Protein AF-A0A2V5PIY4-F1 (afdb_monomer_lite)

Secondary structure (DSSP, 8-state):
---HHHHHHHHHHHHHHHHHHT---TTHHHHHHHHHHHHHHHH--HHHHHHHHHHHHHHHHHS-TT-SS--EESBTTBPPPHHHHHTT--EEEE-SSEEEEEEE-SSS-EEEEEEE-TTS-EEEEEE-SSS-EEEEES--

Sequence (140 aa):
MLPRTALVILGLLAATLLAMAGSEDPFQLWRAQMAAGKACMESLTGEDILEWIERTKTLLLEYEPGARGIGVYGTDKKPVPPELAELKIIRIDVFEDHVNYVWMGGMDHTYLEVKRLSNGTFRFTARYDEAESKVIWPRE

Radius of gyration: 22.55 Å; chains: 1; bounding box: 72×30×61 Å

Structure (mmCIF, N/CA/C/O backbone):
data_AF-A0A2V5PIY4-F1
#
_entry.id   AF-A0A2V5PIY4-F1
#
loop_
_atom_site.group_PDB
_atom_site.id
_atom_site.type_symbol
_atom_site.label_atom_id
_atom_site.label_alt_id
_atom_site.label_comp_id
_atom_site.label_asym_id
_atom_site.label_entity_id
_atom_site.label_seq_id
_atom_site.pdbx_PDB_ins_code
_atom_site.Cartn_x
_atom_site.Cartn_y
_atom_site.Cartn_z
_atom_site.occupancy
_atom_site.B_iso_or_equiv
_atom_site.auth_seq_id
_atom_site.auth_comp_id
_atom_site.auth_asym_id
_atom_site.auth_atom_id
_atom_site.pdbx_PDB_model_num
ATOM 1 N N . MET A 1 1 ? 49.888 -18.114 -39.117 1.00 60.44 1 MET A N 1
ATOM 2 C CA . MET A 1 1 ? 49.121 -16.925 -39.552 1.00 60.44 1 MET A CA 1
ATOM 3 C C . MET A 1 1 ? 47.653 -17.315 -39.569 1.00 60.44 1 MET A C 1
ATOM 5 O O . MET A 1 1 ? 47.310 -18.232 -40.302 1.00 60.44 1 MET A O 1
ATOM 9 N N . LEU A 1 2 ? 46.813 -16.718 -38.718 1.00 52.53 2 LEU A N 1
ATOM 10 C CA . LEU A 1 2 ? 45.369 -16.984 -38.744 1.00 52.53 2 LEU A CA 1
ATOM 11 C C . LEU A 1 2 ? 44.770 -16.381 -40.026 1.00 52.53 2 LEU A C 1
ATOM 13 O O . LEU A 1 2 ? 45.105 -15.241 -40.361 1.00 52.53 2 LEU A O 1
ATOM 17 N N . PRO A 1 3 ? 43.920 -17.115 -40.765 1.00 72.56 3 PRO A N 1
ATOM 18 C CA . PRO A 1 3 ? 43.272 -16.575 -41.949 1.00 72.56 3 PRO A CA 1
ATOM 19 C C . PRO A 1 3 ? 42.374 -15.401 -41.543 1.00 72.56 3 PRO A C 1
ATOM 21 O O . PRO A 1 3 ? 41.715 -15.439 -40.504 1.00 72.56 3 PRO A O 1
ATOM 24 N N . ARG A 1 4 ? 42.344 -14.346 -42.365 1.00 68.94 4 ARG A N 1
ATOM 25 C CA . ARG A 1 4 ? 41.586 -13.107 -42.096 1.00 68.94 4 ARG A CA 1
ATOM 26 C C . ARG A 1 4 ? 40.114 -13.367 -41.753 1.00 68.94 4 ARG A C 1
ATOM 28 O O . ARG A 1 4 ? 39.540 -12.650 -40.945 1.00 68.94 4 ARG A O 1
ATOM 35 N N . THR A 1 5 ? 39.535 -14.428 -42.303 1.00 67.69 5 THR A N 1
ATOM 36 C CA . THR A 1 5 ? 38.173 -14.894 -42.015 1.00 67.69 5 THR A CA 1
ATOM 37 C C . THR A 1 5 ? 37.983 -15.363 -40.570 1.00 67.69 5 THR A C 1
ATOM 39 O O . THR A 1 5 ? 36.969 -15.037 -39.964 1.00 67.69 5 THR A O 1
ATOM 42 N N . ALA A 1 6 ? 38.963 -16.049 -39.973 1.00 68.38 6 ALA A N 1
ATOM 43 C CA . ALA A 1 6 ? 38.897 -16.479 -38.573 1.00 68.38 6 ALA A CA 1
ATOM 44 C C . ALA A 1 6 ? 38.957 -15.288 -37.600 1.00 68.38 6 ALA A C 1
ATOM 46 O O . ALA A 1 6 ? 38.282 -15.292 -36.575 1.00 68.38 6 ALA A O 1
ATOM 47 N N . LEU A 1 7 ? 39.712 -14.243 -37.954 1.00 71.38 7 LEU A N 1
ATOM 48 C CA . LEU A 1 7 ? 39.789 -12.988 -37.197 1.00 71.38 7 LEU A CA 1
ATOM 49 C C . LEU A 1 7 ? 38.466 -12.210 -37.227 1.00 71.38 7 LEU A C 1
ATOM 51 O O . LEU A 1 7 ? 38.051 -11.674 -36.204 1.00 71.38 7 LEU A O 1
ATOM 55 N N . VAL A 1 8 ? 37.779 -12.196 -38.373 1.00 71.81 8 VAL A N 1
ATOM 56 C CA . VAL A 1 8 ? 36.456 -11.566 -38.513 1.00 71.81 8 VAL A CA 1
ATOM 57 C C . VAL A 1 8 ? 35.398 -12.318 -37.704 1.00 71.81 8 VAL A C 1
ATOM 59 O O . VAL A 1 8 ? 34.616 -11.687 -36.998 1.00 71.81 8 VAL A O 1
ATOM 62 N N . ILE A 1 9 ? 35.403 -13.654 -37.745 1.00 74.69 9 ILE A N 1
ATOM 63 C CA . ILE A 1 9 ? 34.456 -14.482 -36.980 1.00 74.69 9 ILE A CA 1
ATOM 64 C C . ILE A 1 9 ? 34.673 -14.310 -35.473 1.00 74.69 9 ILE A C 1
ATOM 66 O O . ILE A 1 9 ? 33.709 -14.094 -34.745 1.00 74.69 9 ILE A O 1
ATOM 70 N N . LEU A 1 10 ? 35.926 -14.344 -35.004 1.00 75.88 10 LEU A N 1
ATOM 71 C CA . LEU A 1 10 ? 36.255 -14.117 -33.593 1.00 75.88 10 LEU A CA 1
ATOM 72 C C . LEU A 1 10 ? 35.885 -12.702 -33.132 1.00 75.88 10 LEU A C 1
ATOM 74 O O . LEU A 1 10 ? 35.371 -12.542 -32.029 1.00 75.88 10 LEU A O 1
ATOM 78 N N . GLY A 1 11 ? 36.097 -11.690 -33.979 1.00 72.62 11 GLY A N 1
ATOM 79 C CA . GLY A 1 11 ? 35.690 -10.314 -33.692 1.00 72.62 11 GLY A CA 1
ATOM 80 C C . GLY A 1 11 ? 34.173 -10.159 -33.568 1.00 72.62 11 GLY A C 1
ATOM 81 O O . GLY A 1 11 ? 33.698 -9.520 -32.633 1.00 72.62 11 GLY A O 1
ATOM 82 N N . LEU A 1 12 ? 33.408 -10.798 -34.459 1.00 74.06 12 LEU A N 1
ATOM 83 C CA . LEU A 1 12 ? 31.944 -10.818 -34.400 1.00 74.06 12 LEU A CA 1
ATOM 84 C C . LEU A 1 12 ? 31.431 -11.521 -33.142 1.00 74.06 12 LEU A C 1
ATOM 86 O O . LEU A 1 12 ? 30.568 -10.968 -32.466 1.00 74.06 12 LEU A O 1
ATOM 90 N N . LEU A 1 13 ? 31.998 -12.681 -32.796 1.00 76.12 13 LEU A N 1
ATOM 91 C CA . LEU A 1 13 ? 31.657 -13.439 -31.585 1.00 76.12 13 LEU A CA 1
ATOM 92 C C . LEU A 1 13 ? 31.963 -12.654 -30.305 1.00 76.12 13 LEU A C 1
ATOM 94 O O . LEU A 1 13 ? 31.134 -12.599 -29.400 1.00 76.12 13 LEU A O 1
ATOM 98 N N . ALA A 1 14 ? 33.125 -12.001 -30.238 1.00 75.31 14 ALA A N 1
ATOM 99 C CA . ALA A 1 14 ? 33.489 -11.157 -29.104 1.00 75.31 14 ALA A CA 1
ATOM 100 C C . ALA A 1 14 ? 32.552 -9.944 -28.974 1.00 75.31 14 ALA A C 1
ATOM 102 O O . ALA A 1 14 ? 32.116 -9.625 -27.871 1.00 75.31 14 ALA A O 1
ATOM 103 N N . ALA A 1 15 ? 32.183 -9.307 -30.091 1.00 71.88 15 ALA A N 1
ATOM 104 C CA . ALA A 1 15 ? 31.235 -8.195 -30.098 1.00 71.88 15 ALA A CA 1
ATOM 105 C C . ALA A 1 15 ? 29.818 -8.623 -29.674 1.00 71.88 15 ALA A C 1
ATOM 107 O O . ALA A 1 15 ? 29.149 -7.878 -28.961 1.00 71.88 15 ALA A O 1
ATOM 10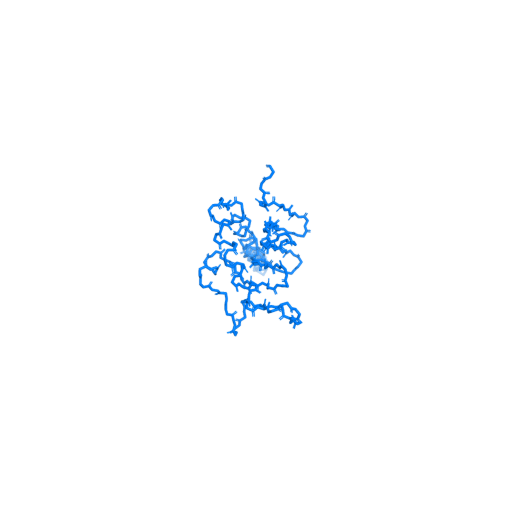8 N N . THR A 1 16 ? 29.371 -9.831 -30.046 1.00 67.25 16 THR A N 1
ATOM 109 C CA . THR A 1 16 ? 28.069 -10.359 -29.594 1.00 67.25 16 THR A CA 1
ATOM 110 C C . THR A 1 16 ? 28.083 -10.679 -28.104 1.00 67.25 16 THR A C 1
ATOM 112 O O . THR A 1 16 ? 27.149 -10.317 -27.397 1.00 67.25 16 THR A O 1
ATOM 115 N N . LEU A 1 17 ? 29.151 -11.303 -27.602 1.00 66.12 17 LEU A N 1
ATOM 116 C CA . LEU A 1 17 ? 29.298 -11.600 -26.174 1.00 66.12 17 LEU A CA 1
ATOM 117 C C . LEU A 1 17 ? 29.376 -10.322 -25.323 1.00 66.12 17 LEU A C 1
ATOM 119 O O . LEU A 1 17 ? 28.779 -10.273 -24.253 1.00 66.12 17 LEU A O 1
ATOM 123 N N . LEU A 1 18 ? 30.040 -9.270 -25.814 1.00 64.62 18 LEU A N 1
ATOM 124 C CA . LEU A 1 18 ? 30.085 -7.960 -25.153 1.00 64.62 18 LEU A CA 1
ATOM 125 C C . LEU A 1 18 ? 28.724 -7.249 -25.159 1.00 64.62 18 LEU A C 1
ATOM 127 O O . LEU A 1 18 ? 28.353 -6.653 -24.153 1.00 64.62 18 LEU A O 1
ATOM 131 N N . ALA A 1 19 ? 27.956 -7.346 -26.248 1.00 60.97 19 ALA A N 1
ATOM 132 C CA . ALA A 1 19 ? 26.599 -6.798 -26.309 1.00 60.97 19 ALA A CA 1
ATOM 133 C C . ALA A 1 19 ? 25.633 -7.526 -25.355 1.00 60.97 19 ALA A C 1
ATOM 135 O O . ALA A 1 19 ? 24.795 -6.888 -24.728 1.00 60.97 19 ALA A O 1
ATOM 136 N N . MET A 1 20 ? 25.791 -8.844 -25.195 1.00 58.12 20 MET A N 1
ATOM 137 C CA . MET A 1 20 ? 25.016 -9.655 -24.246 1.00 58.12 20 MET A CA 1
ATOM 138 C C . MET A 1 20 ? 25.445 -9.426 -22.788 1.00 58.12 20 MET A C 1
ATOM 140 O O . MET A 1 20 ? 24.627 -9.540 -21.886 1.00 58.12 20 MET A O 1
ATOM 144 N N . ALA A 1 21 ? 26.711 -9.080 -22.539 1.00 60.06 21 ALA A N 1
ATOM 145 C CA . ALA A 1 21 ? 27.195 -8.702 -21.208 1.00 60.06 21 ALA A CA 1
ATOM 146 C C . ALA A 1 21 ? 26.771 -7.279 -20.793 1.00 60.06 21 ALA A C 1
ATOM 148 O O . ALA A 1 21 ? 26.800 -6.953 -19.610 1.00 60.06 21 ALA A O 1
ATOM 149 N N . GLY A 1 22 ? 26.396 -6.438 -21.763 1.00 56.69 22 GLY A N 1
ATOM 150 C CA . GLY A 1 22 ? 25.903 -5.077 -21.552 1.00 56.69 22 GLY A CA 1
ATOM 151 C C . GLY A 1 22 ? 24.379 -4.948 -21.530 1.00 56.69 22 GLY A C 1
ATOM 152 O O . GLY A 1 22 ? 23.890 -3.824 -21.445 1.00 56.69 22 GLY A O 1
ATOM 153 N N . SER A 1 23 ? 23.621 -6.048 -21.632 1.00 58.53 23 SER A N 1
ATOM 154 C CA . SER A 1 23 ? 22.169 -5.975 -21.476 1.00 58.53 23 SER A CA 1
ATOM 155 C C . SER A 1 23 ? 21.857 -5.615 -20.028 1.00 58.53 23 SER A C 1
ATOM 157 O O . SER A 1 23 ? 22.118 -6.416 -19.126 1.00 58.53 23 SER A O 1
ATOM 159 N N . GLU A 1 24 ? 21.327 -4.410 -19.815 1.00 65.50 24 GLU A N 1
ATOM 160 C CA . GLU A 1 24 ? 20.704 -4.023 -18.551 1.00 65.50 24 GLU A CA 1
ATOM 161 C C . GLU A 1 24 ? 19.782 -5.156 -18.105 1.00 65.50 24 GLU A C 1
ATOM 163 O O . GLU A 1 24 ? 19.054 -5.732 -18.920 1.00 65.50 24 GLU A O 1
ATOM 168 N N . ASP A 1 25 ? 19.883 -5.535 -16.833 1.00 75.06 25 ASP A N 1
ATOM 169 C CA . ASP A 1 25 ? 19.091 -6.633 -16.302 1.00 75.06 25 ASP A CA 1
ATOM 170 C C . ASP A 1 25 ? 17.611 -6.373 -16.635 1.00 75.06 25 ASP A C 1
ATOM 172 O O . ASP A 1 25 ? 17.081 -5.332 -16.232 1.00 75.06 25 ASP A O 1
ATOM 176 N N . PRO A 1 26 ? 16.930 -7.276 -17.364 1.00 73.62 26 PRO A N 1
ATOM 177 C CA . PRO A 1 26 ? 15.561 -7.041 -17.817 1.00 73.62 26 PRO A CA 1
ATOM 178 C C . PRO A 1 26 ? 14.577 -6.852 -16.651 1.00 73.62 26 PRO A C 1
ATOM 180 O O . PRO A 1 26 ? 13.476 -6.340 -16.844 1.00 73.62 26 PRO A O 1
ATOM 183 N N . PHE A 1 27 ? 14.984 -7.205 -15.428 1.00 82.25 27 PHE A N 1
ATOM 184 C CA . PHE A 1 27 ? 14.236 -7.017 -14.192 1.00 82.25 27 PHE A CA 1
ATOM 185 C C . PHE A 1 27 ? 14.721 -5.819 -13.360 1.00 82.25 27 PHE A C 1
ATOM 187 O O . PHE A 1 27 ? 14.279 -5.641 -12.227 1.00 82.25 27 PHE A O 1
ATOM 194 N N . GLN A 1 28 ? 15.609 -4.963 -13.872 1.00 85.62 28 GLN A N 1
ATOM 195 C CA . GLN A 1 28 ? 16.099 -3.795 -13.134 1.00 85.62 28 GLN A CA 1
ATOM 196 C C . GLN A 1 28 ? 14.969 -2.820 -12.794 1.00 85.62 28 GLN A C 1
ATOM 198 O O . GLN A 1 28 ? 14.847 -2.418 -11.637 1.00 85.62 28 GLN A O 1
ATOM 203 N N . LEU A 1 29 ? 14.120 -2.476 -13.770 1.00 85.31 29 LEU A N 1
ATOM 204 C CA . LEU A 1 29 ? 12.954 -1.620 -13.532 1.00 85.31 29 LEU A CA 1
ATOM 205 C C . LEU A 1 29 ? 11.992 -2.277 -12.535 1.00 85.31 29 LEU A C 1
ATOM 207 O O . LEU A 1 29 ? 11.503 -1.614 -11.625 1.00 85.31 29 LEU A O 1
ATOM 211 N N . TRP A 1 30 ? 11.793 -3.592 -12.667 1.00 87.06 30 TRP A N 1
ATOM 212 C CA . TRP A 1 30 ? 10.963 -4.386 -11.763 1.00 87.06 30 TRP A CA 1
ATOM 213 C C . TRP A 1 30 ? 11.451 -4.286 -10.313 1.00 87.06 30 TRP A C 1
ATOM 215 O O . TRP A 1 30 ? 10.696 -3.918 -9.416 1.00 87.06 30 TRP A O 1
ATOM 225 N N . ARG A 1 31 ? 12.742 -4.530 -10.077 1.00 89.56 31 ARG A N 1
ATOM 226 C CA . ARG A 1 31 ? 13.339 -4.446 -8.738 1.00 89.56 31 ARG A CA 1
ATOM 227 C C . ARG A 1 31 ? 13.367 -3.025 -8.192 1.00 89.56 31 ARG A C 1
ATOM 229 O O . ARG A 1 31 ? 13.137 -2.845 -7.003 1.00 89.56 31 ARG A O 1
ATOM 236 N N . ALA A 1 32 ? 13.621 -2.021 -9.033 1.00 90.88 32 ALA A N 1
ATOM 237 C CA . ALA A 1 32 ? 13.575 -0.619 -8.619 1.00 90.88 32 ALA A CA 1
ATOM 238 C C . ALA A 1 32 ? 12.173 -0.230 -8.125 1.00 90.88 32 ALA A C 1
ATOM 240 O O . ALA A 1 32 ? 12.030 0.447 -7.109 1.00 90.88 32 ALA A O 1
ATOM 241 N N . GLN A 1 33 ? 11.146 -0.721 -8.814 1.00 92.25 33 GLN A N 1
ATOM 242 C CA . GLN A 1 33 ? 9.750 -0.498 -8.478 1.00 92.25 33 GLN A CA 1
ATOM 243 C C . GLN A 1 33 ? 9.361 -1.161 -7.143 1.00 92.25 33 GLN A C 1
ATOM 245 O O . GLN A 1 33 ? 8.787 -0.505 -6.273 1.00 92.25 33 GLN A O 1
ATOM 250 N N . MET A 1 34 ? 9.735 -2.429 -6.939 1.00 93.81 34 MET A N 1
ATOM 251 C CA . MET A 1 34 ? 9.530 -3.126 -5.659 1.00 93.81 34 MET A CA 1
ATOM 252 C C . MET A 1 34 ? 10.296 -2.452 -4.512 1.00 93.81 34 MET A C 1
ATOM 254 O O . MET A 1 34 ? 9.754 -2.262 -3.424 1.00 93.81 34 MET A O 1
ATOM 258 N N . ALA A 1 35 ? 11.542 -2.034 -4.757 1.00 94.38 35 ALA A N 1
ATOM 259 C CA . ALA A 1 35 ? 12.365 -1.346 -3.766 1.00 94.38 35 ALA A CA 1
ATOM 260 C C . ALA A 1 35 ? 11.757 0.000 -3.342 1.00 94.38 35 ALA A C 1
ATOM 262 O O . ALA A 1 35 ? 11.765 0.317 -2.154 1.00 94.38 35 ALA A O 1
ATOM 263 N N . ALA A 1 36 ? 11.185 0.764 -4.281 1.00 95.94 36 ALA A N 1
ATOM 264 C CA . ALA A 1 36 ? 10.466 1.999 -3.968 1.00 95.94 36 ALA A CA 1
ATOM 265 C C . ALA A 1 36 ? 9.255 1.735 -3.058 1.00 95.94 36 ALA A C 1
ATOM 267 O O . ALA A 1 36 ? 9.061 2.449 -2.073 1.00 95.94 36 ALA A O 1
ATOM 268 N N . GLY A 1 37 ? 8.488 0.676 -3.340 1.00 96.25 37 GLY A N 1
ATOM 269 C CA . GLY A 1 37 ? 7.357 0.276 -2.502 1.00 96.25 37 GLY A CA 1
ATOM 270 C C . GLY A 1 37 ? 7.777 -0.139 -1.099 1.00 96.25 37 GLY A C 1
ATOM 271 O O . GLY A 1 37 ? 7.220 0.352 -0.118 1.00 96.25 37 GLY A O 1
ATOM 272 N N . LYS A 1 38 ? 8.808 -0.983 -0.992 1.00 96.44 38 LYS A N 1
ATOM 273 C CA . LYS A 1 38 ? 9.380 -1.384 0.298 1.00 96.44 38 LYS A CA 1
ATOM 274 C C . LYS A 1 38 ? 9.836 -0.173 1.110 1.00 96.44 38 LYS A C 1
ATOM 276 O O . LYS A 1 38 ? 9.405 -0.021 2.249 1.00 96.44 38 LYS A O 1
ATOM 281 N N . ALA A 1 39 ? 10.620 0.718 0.501 1.00 96.44 39 ALA A N 1
ATOM 282 C CA . ALA A 1 39 ? 11.118 1.919 1.162 1.00 96.44 39 ALA A CA 1
ATOM 283 C C . ALA A 1 39 ? 9.980 2.821 1.668 1.00 96.44 39 ALA A C 1
ATOM 285 O O . ALA A 1 39 ? 10.033 3.282 2.805 1.00 96.44 39 ALA A O 1
ATOM 286 N N . CYS A 1 40 ? 8.934 3.029 0.859 1.00 96.88 40 CYS A N 1
ATOM 287 C CA . CYS A 1 40 ? 7.770 3.821 1.255 1.00 96.88 40 CYS A CA 1
ATOM 288 C C . CYS A 1 40 ? 7.033 3.205 2.454 1.00 96.88 40 CYS A C 1
ATOM 290 O O . CYS A 1 40 ? 6.735 3.905 3.419 1.00 96.88 40 CYS A O 1
ATOM 292 N N . MET A 1 41 ? 6.768 1.894 2.428 1.00 96.75 41 MET A N 1
ATOM 293 C CA . MET A 1 41 ? 6.058 1.209 3.515 1.00 96.75 41 MET A CA 1
ATOM 294 C C . MET A 1 41 ? 6.863 1.184 4.819 1.00 96.75 41 MET A C 1
ATOM 296 O O . MET A 1 41 ? 6.294 1.341 5.899 1.00 96.75 41 MET A O 1
ATOM 300 N N . GLU A 1 42 ? 8.183 1.013 4.731 1.00 94.88 42 GLU A N 1
ATOM 301 C CA . GLU A 1 42 ? 9.079 1.017 5.891 1.00 94.88 42 GLU A CA 1
ATOM 302 C C . GLU A 1 42 ? 9.254 2.415 6.501 1.00 94.88 42 GLU A C 1
ATOM 304 O O . GLU A 1 42 ? 9.507 2.525 7.703 1.00 94.88 42 GLU A O 1
ATOM 309 N N . SER A 1 43 ? 9.084 3.482 5.710 1.00 94.94 43 SER A N 1
ATOM 310 C CA . SER A 1 43 ? 9.214 4.861 6.190 1.00 94.94 43 SER A CA 1
ATOM 311 C C . SER A 1 43 ? 7.969 5.411 6.888 1.00 94.94 43 SER A C 1
ATOM 313 O O . SER A 1 43 ? 8.056 6.487 7.473 1.00 94.94 43 SER A O 1
ATOM 315 N N . LEU A 1 44 ? 6.825 4.714 6.843 1.00 94.62 44 LEU A N 1
ATOM 316 C CA . LEU A 1 44 ? 5.562 5.237 7.374 1.00 94.62 44 LEU A CA 1
ATOM 317 C C . LEU A 1 44 ? 5.631 5.518 8.881 1.00 94.62 44 LEU A C 1
ATOM 319 O O . LEU A 1 44 ? 5.830 4.624 9.716 1.00 94.62 44 LEU A O 1
ATOM 323 N N . THR A 1 45 ? 5.404 6.780 9.228 1.00 92.75 45 THR A N 1
ATOM 324 C CA . THR A 1 45 ? 5.271 7.285 10.594 1.00 92.75 45 THR A CA 1
ATOM 325 C C . THR A 1 45 ? 3.813 7.264 11.055 1.00 92.75 45 THR A C 1
ATOM 327 O O . THR A 1 45 ? 2.894 7.071 10.264 1.00 92.75 45 THR A O 1
ATOM 330 N N . GLY A 1 46 ? 3.571 7.475 12.353 1.00 88.81 46 GLY A N 1
ATOM 331 C CA . GLY A 1 46 ? 2.204 7.547 12.883 1.00 88.81 46 GLY A CA 1
ATOM 332 C C . GLY A 1 46 ? 1.364 8.679 12.274 1.00 88.81 46 GLY A C 1
ATOM 333 O O . GLY A 1 46 ? 0.154 8.516 12.138 1.00 88.81 46 GLY A O 1
ATOM 334 N N . GLU A 1 47 ? 1.990 9.791 11.879 1.00 90.62 47 GLU A N 1
ATOM 335 C CA . GLU A 1 47 ? 1.308 10.897 11.194 1.00 90.62 47 GLU A CA 1
ATOM 336 C C . GLU A 1 47 ? 0.907 10.493 9.771 1.00 90.62 47 GLU A C 1
ATOM 338 O O . GLU A 1 47 ? -0.254 10.663 9.398 1.00 90.62 47 GLU A O 1
ATOM 343 N N . ASP A 1 48 ? 1.814 9.844 9.030 1.00 93.06 48 ASP A N 1
ATOM 344 C CA . ASP A 1 48 ? 1.521 9.336 7.683 1.00 93.06 48 ASP A CA 1
ATOM 345 C C . ASP A 1 48 ? 0.340 8.357 7.712 1.00 93.06 48 ASP A C 1
ATOM 347 O O . ASP A 1 48 ? -0.553 8.415 6.867 1.00 93.06 48 ASP A O 1
ATOM 351 N N . ILE A 1 49 ? 0.293 7.469 8.715 1.00 94.38 49 ILE A N 1
ATOM 352 C CA . ILE A 1 49 ? -0.793 6.490 8.880 1.00 94.38 49 ILE A CA 1
ATOM 353 C C . ILE A 1 49 ? -2.167 7.172 8.920 1.00 94.38 49 ILE A C 1
ATOM 355 O O . ILE A 1 49 ? -3.115 6.650 8.331 1.00 94.38 49 ILE A O 1
ATOM 359 N N . LEU A 1 50 ? -2.298 8.331 9.573 1.00 94.06 50 LEU A N 1
ATOM 360 C CA . LEU A 1 50 ? -3.571 9.054 9.623 1.00 94.06 50 LEU A CA 1
ATOM 361 C C . LEU A 1 50 ? -3.981 9.572 8.241 1.00 94.06 50 LEU A C 1
ATOM 363 O O . LEU A 1 50 ? -5.142 9.425 7.859 1.00 94.06 50 LEU A O 1
ATOM 367 N N . GLU A 1 51 ? -3.036 10.104 7.466 1.00 94.44 51 GLU A N 1
ATOM 368 C CA . GLU A 1 51 ? -3.298 10.554 6.096 1.00 94.44 51 GLU A CA 1
ATOM 369 C C . GLU A 1 51 ? -3.747 9.387 5.202 1.00 94.44 51 GLU A C 1
ATOM 371 O O . GLU A 1 51 ? -4.750 9.477 4.486 1.00 94.44 51 GLU A O 1
ATOM 376 N N . TRP A 1 52 ? -3.060 8.246 5.296 1.00 96.00 52 TRP A N 1
ATOM 377 C CA . TRP A 1 52 ? -3.440 7.029 4.582 1.00 96.00 52 TRP A CA 1
ATOM 378 C C . TRP A 1 52 ? -4.819 6.503 4.991 1.00 96.00 52 TRP A C 1
ATOM 380 O O . TRP A 1 52 ? -5.554 5.999 4.137 1.00 96.00 52 TRP A O 1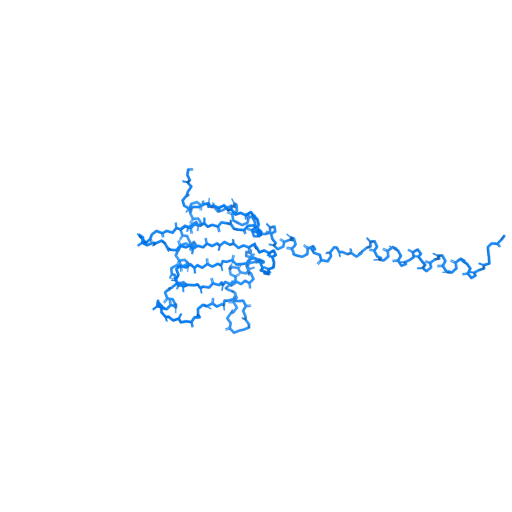
ATOM 390 N N . ILE A 1 53 ? -5.201 6.625 6.267 1.00 95.88 53 ILE A N 1
ATOM 391 C CA . ILE A 1 53 ? -6.542 6.261 6.745 1.00 95.88 53 ILE A CA 1
ATOM 392 C C . ILE A 1 53 ? -7.602 7.156 6.101 1.00 95.88 53 ILE A C 1
ATOM 394 O O . ILE A 1 53 ? -8.576 6.632 5.563 1.00 95.88 53 ILE A O 1
ATOM 398 N N . GLU A 1 54 ? -7.435 8.479 6.126 1.00 95.38 54 GLU A N 1
ATOM 399 C CA . GLU A 1 54 ? -8.425 9.407 5.557 1.00 95.38 54 GLU A CA 1
ATOM 400 C C . GLU A 1 54 ? -8.568 9.237 4.040 1.00 95.38 54 GLU A C 1
ATOM 402 O O . GLU A 1 54 ? -9.684 9.185 3.506 1.00 95.38 54 GLU A O 1
ATOM 407 N N . ARG A 1 55 ? -7.447 9.025 3.345 1.00 94.25 55 ARG A N 1
ATOM 408 C CA . ARG A 1 55 ? -7.438 8.664 1.924 1.00 94.25 55 ARG A CA 1
ATOM 409 C C . ARG A 1 55 ? -8.199 7.363 1.670 1.00 94.25 55 ARG A C 1
ATOM 411 O O . ARG A 1 55 ? -9.060 7.309 0.794 1.00 94.25 55 ARG A O 1
ATOM 418 N N . THR A 1 56 ? -7.939 6.332 2.472 1.00 94.25 56 THR A N 1
ATOM 419 C CA . THR A 1 56 ? -8.601 5.027 2.344 1.00 94.25 56 THR A CA 1
ATOM 420 C C . THR A 1 56 ? -10.097 5.125 2.627 1.00 94.25 56 THR A C 1
ATOM 422 O O . THR A 1 56 ? -10.890 4.556 1.886 1.00 94.25 56 THR A O 1
ATOM 425 N N . LYS A 1 57 ? -10.518 5.885 3.645 1.00 93.38 57 LYS A N 1
ATOM 426 C CA . LYS A 1 57 ? -11.940 6.157 3.908 1.00 93.38 57 LYS A CA 1
ATOM 427 C C . LYS A 1 57 ? -12.614 6.799 2.702 1.00 93.38 57 LYS A C 1
ATOM 429 O O . LYS A 1 57 ? -13.687 6.355 2.314 1.00 93.38 57 LYS A O 1
ATOM 434 N N . THR A 1 58 ? -11.977 7.805 2.106 1.00 91.56 58 THR A N 1
ATOM 435 C CA . THR A 1 58 ? -12.502 8.498 0.922 1.00 91.56 58 THR A CA 1
ATOM 436 C C . THR A 1 58 ? -12.689 7.531 -0.246 1.00 91.56 58 THR A C 1
ATOM 438 O O . THR A 1 58 ? -13.760 7.497 -0.845 1.00 91.56 58 THR A O 1
ATOM 441 N N . LEU A 1 59 ? -11.688 6.689 -0.519 1.00 90.44 59 LEU A N 1
ATOM 442 C CA . LEU A 1 59 ? -11.773 5.669 -1.565 1.00 90.44 59 LEU A CA 1
ATOM 443 C C . LEU A 1 59 ? -12.865 4.635 -1.267 1.00 90.44 59 LEU A C 1
ATOM 445 O O . LEU A 1 59 ? -13.645 4.315 -2.151 1.00 90.44 59 LEU A O 1
ATOM 449 N N . LEU A 1 60 ? -12.974 4.148 -0.029 1.00 88.12 60 LEU A N 1
ATOM 450 C CA . LEU A 1 60 ? -14.008 3.181 0.360 1.00 88.12 60 LEU A CA 1
ATOM 451 C C . LEU A 1 60 ? -15.430 3.767 0.334 1.00 88.12 60 LEU A C 1
ATOM 453 O O . LEU A 1 60 ? -16.382 3.010 0.195 1.00 88.12 60 LEU A O 1
ATOM 457 N N . LEU A 1 61 ? -15.603 5.084 0.483 1.00 86.19 61 LEU A N 1
ATOM 458 C CA . LEU A 1 61 ? -16.912 5.741 0.368 1.00 86.19 61 LEU A CA 1
ATOM 459 C C . LEU A 1 61 ? -17.381 5.870 -1.084 1.00 86.19 61 LEU A C 1
ATOM 461 O O . LEU A 1 61 ? -18.582 5.895 -1.329 1.00 86.19 61 LEU A O 1
ATOM 465 N N . GLU A 1 62 ? -16.454 5.952 -2.041 1.00 79.50 62 GLU A N 1
ATOM 466 C CA . GLU A 1 62 ? -16.795 6.020 -3.467 1.00 79.50 62 GLU A CA 1
ATOM 467 C C . GLU A 1 62 ? -17.435 4.714 -3.974 1.00 79.50 62 GLU A C 1
ATOM 469 O O . GLU A 1 62 ? -18.215 4.732 -4.927 1.00 79.50 62 GLU A O 1
ATOM 474 N N . TYR A 1 63 ? -17.143 3.582 -3.327 1.00 71.44 63 TYR A N 1
ATOM 475 C CA . TYR A 1 63 ? -17.654 2.266 -3.703 1.00 71.44 63 TYR A CA 1
ATOM 476 C C . TYR A 1 63 ? -18.557 1.727 -2.588 1.00 71.44 63 TYR A C 1
ATOM 478 O O . TYR A 1 63 ? -18.080 1.233 -1.569 1.00 71.44 63 TYR A O 1
ATOM 486 N N . GLU A 1 64 ? -19.878 1.835 -2.766 1.00 58.00 64 GLU A N 1
ATOM 487 C CA . GLU A 1 64 ? -20.833 1.378 -1.751 1.00 58.00 64 GLU A CA 1
ATOM 488 C C . GLU A 1 64 ? -20.711 -0.134 -1.451 1.00 58.00 64 GLU A C 1
ATOM 490 O O . GLU A 1 64 ? -20.497 -0.937 -2.371 1.00 58.00 64 GLU A O 1
ATOM 495 N N . PRO A 1 65 ? -20.909 -0.557 -0.183 1.00 58.69 65 PRO A N 1
ATOM 496 C CA . PRO A 1 65 ? -20.971 -1.970 0.185 1.00 58.69 65 PRO A CA 1
ATOM 497 C C . PRO A 1 65 ? -22.032 -2.711 -0.643 1.00 58.69 65 PRO A C 1
ATOM 499 O O . PRO A 1 65 ? -23.207 -2.351 -0.632 1.00 58.69 65 PRO A O 1
ATOM 502 N N . GLY A 1 66 ? -21.622 -3.756 -1.368 1.00 57.66 66 GLY A N 1
ATOM 503 C CA . GLY A 1 66 ? -22.501 -4.547 -2.240 1.00 57.66 66 GLY A CA 1
ATOM 504 C C . GLY A 1 66 ? -22.391 -4.244 -3.741 1.00 57.66 66 GLY A C 1
ATOM 505 O O . GLY A 1 66 ? -22.929 -5.007 -4.549 1.00 57.66 66 GLY A O 1
ATOM 506 N N . ALA A 1 67 ? -21.649 -3.208 -4.150 1.00 57.62 67 ALA A N 1
ATOM 507 C CA . ALA A 1 67 ? -21.272 -3.022 -5.549 1.00 57.62 67 ALA A CA 1
ATOM 508 C C . ALA A 1 67 ? -20.215 -4.072 -5.958 1.00 57.62 67 ALA A C 1
ATOM 510 O O . ALA A 1 67 ? -19.088 -4.082 -5.466 1.00 57.62 67 ALA A O 1
ATOM 511 N N . ARG A 1 68 ? -20.565 -4.996 -6.866 1.00 44.78 68 ARG A N 1
ATOM 512 C CA . ARG A 1 68 ? -19.595 -5.933 -7.465 1.00 44.78 68 ARG A CA 1
ATOM 513 C C . ARG A 1 68 ? -18.630 -5.166 -8.381 1.00 44.78 68 ARG A C 1
ATOM 515 O O . ARG A 1 68 ? -19.049 -4.721 -9.444 1.00 44.78 68 ARG A O 1
ATOM 522 N N . GLY A 1 69 ? -17.349 -5.095 -8.010 1.00 52.00 69 GLY A N 1
ATOM 523 C CA . GLY A 1 69 ? -16.277 -4.452 -8.792 1.00 52.00 69 GLY A CA 1
ATOM 524 C C . GLY A 1 69 ? -15.886 -3.115 -8.167 1.00 52.00 69 GLY A C 1
ATOM 525 O O . GLY A 1 69 ? -16.479 -2.092 -8.478 1.00 52.00 69 GLY A O 1
ATOM 526 N N . ILE A 1 70 ? -15.062 -3.114 -7.122 1.00 60.44 70 ILE A N 1
ATOM 527 C CA . ILE A 1 70 ? -13.596 -3.280 -7.129 1.00 60.44 70 ILE A CA 1
ATOM 528 C C . ILE A 1 70 ? -12.912 -2.182 -7.960 1.00 60.44 70 ILE A C 1
ATOM 530 O O . ILE A 1 70 ? -12.500 -2.416 -9.094 1.00 60.44 70 ILE A O 1
ATOM 534 N N . GLY A 1 71 ? -12.892 -0.950 -7.456 1.00 60.53 71 GLY A N 1
ATOM 535 C CA . GLY A 1 71 ? -12.337 0.199 -8.169 1.00 60.53 71 GLY A CA 1
ATOM 536 C C . GLY A 1 71 ? -10.863 0.032 -8.510 1.00 60.53 71 GLY A C 1
ATOM 537 O O . GLY A 1 71 ? -10.091 -0.364 -7.647 1.00 60.53 71 GLY A O 1
ATOM 538 N N . VAL A 1 72 ? -10.459 0.379 -9.733 1.00 79.25 72 VAL A N 1
ATOM 539 C CA . VAL A 1 72 ? -9.044 0.369 -10.130 1.00 79.25 72 VAL A CA 1
ATOM 540 C C . VAL A 1 72 ? -8.632 1.746 -10.637 1.00 79.25 72 VAL A C 1
ATOM 542 O O . VAL A 1 72 ? -9.170 2.237 -11.632 1.00 79.25 72 VAL A O 1
ATOM 545 N N . TYR A 1 73 ? -7.660 2.358 -9.963 1.00 88.62 73 TYR A N 1
ATOM 546 C CA . TYR A 1 73 ? -6.902 3.501 -10.483 1.00 88.62 73 TYR A CA 1
ATOM 547 C C . TYR A 1 73 ? -5.613 2.997 -11.122 1.00 88.62 73 TYR A C 1
ATOM 549 O O . TYR A 1 73 ? -5.116 1.956 -10.717 1.00 88.62 73 TYR A O 1
ATOM 557 N N . GLY A 1 74 ? -5.044 3.738 -12.069 1.00 81.94 74 GLY A N 1
AT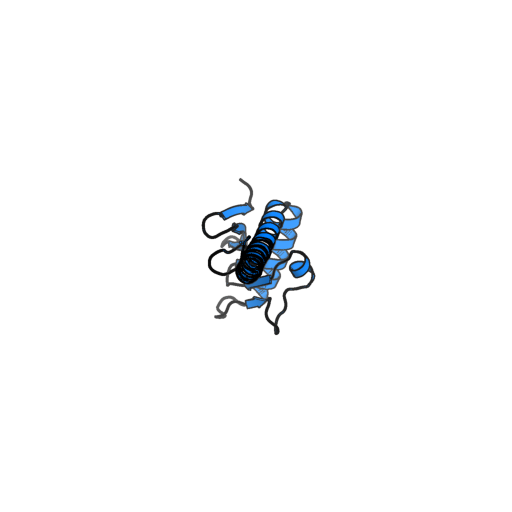OM 558 C CA . GLY A 1 74 ? -3.907 3.285 -12.883 1.00 81.94 74 GLY A CA 1
ATOM 559 C C . GLY 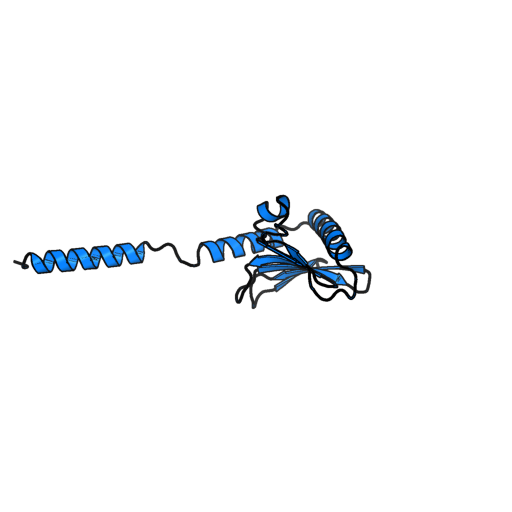A 1 74 ? -4.325 2.742 -14.247 1.00 81.94 74 GLY A C 1
ATOM 560 O O . GLY A 1 74 ? -3.607 1.959 -14.858 1.00 81.94 74 GLY A O 1
ATOM 561 N N . THR A 1 75 ? -5.500 3.158 -14.725 1.00 83.88 75 THR A N 1
ATOM 562 C CA . THR A 1 75 ? -5.964 2.935 -16.100 1.00 83.88 75 THR A CA 1
ATOM 563 C C . THR A 1 75 ? -6.146 4.278 -16.801 1.00 83.88 75 THR A C 1
ATOM 565 O O . THR A 1 75 ? -6.314 5.299 -16.135 1.00 83.88 75 THR A O 1
ATOM 568 N N . ASP A 1 76 ? -6.206 4.291 -18.134 1.00 81.12 76 ASP A N 1
ATOM 569 C CA . ASP A 1 76 ? -6.388 5.528 -18.915 1.00 81.12 76 ASP A CA 1
ATOM 570 C C . ASP A 1 76 ? -7.643 6.328 -18.520 1.00 81.12 76 ASP A C 1
ATOM 572 O O . ASP A 1 76 ? -7.691 7.546 -18.668 1.00 81.12 76 ASP A O 1
ATOM 576 N N . LYS A 1 77 ? -8.678 5.648 -18.007 1.00 84.94 77 LYS A N 1
ATOM 577 C CA . LYS A 1 77 ? -9.945 6.272 -17.592 1.00 84.94 77 LYS A CA 1
ATOM 578 C C . LYS A 1 77 ? -9.918 6.802 -16.160 1.00 84.94 77 LYS A C 1
ATOM 580 O O . LYS A 1 77 ? -10.704 7.687 -15.832 1.00 84.94 77 LYS A O 1
ATOM 585 N N . LYS A 1 78 ? -9.061 6.237 -15.308 1.00 88.81 78 LYS A N 1
ATOM 586 C CA . LYS A 1 78 ? -8.912 6.612 -13.900 1.00 88.81 78 LYS A CA 1
ATOM 587 C C . LYS A 1 78 ? -7.423 6.530 -13.540 1.00 88.81 78 LYS A C 1
ATOM 589 O O . LYS A 1 78 ? -6.971 5.479 -13.079 1.00 88.81 78 LYS A O 1
ATOM 594 N N . PRO A 1 79 ? -6.630 7.577 -13.826 1.00 91.25 79 PRO A N 1
ATOM 595 C CA . PRO A 1 79 ? -5.200 7.564 -13.536 1.00 91.25 79 PRO A CA 1
ATOM 596 C C . PRO A 1 79 ? -4.956 7.558 -12.024 1.00 91.25 79 PRO A C 1
ATOM 598 O O . PRO A 1 79 ? -5.814 7.985 -11.253 1.00 91.25 79 PRO A O 1
ATOM 601 N N . VAL A 1 80 ? -3.783 7.086 -11.593 1.00 93.31 80 VAL A N 1
ATOM 602 C CA . VAL A 1 80 ? -3.347 7.254 -10.198 1.00 93.31 80 VAL A CA 1
ATOM 603 C C . VAL A 1 80 ? -3.224 8.758 -9.903 1.00 93.31 80 VAL A C 1
ATOM 605 O O . VAL A 1 80 ? -2.645 9.471 -10.728 1.00 93.31 80 VAL A O 1
ATOM 608 N N . PRO A 1 81 ? -3.761 9.256 -8.771 1.00 93.75 81 PRO A N 1
ATOM 609 C CA . PRO A 1 81 ? -3.574 10.644 -8.359 1.00 93.75 81 PRO A CA 1
ATOM 610 C C . PRO A 1 81 ? -2.087 11.047 -8.371 1.00 93.75 81 PRO A C 1
ATOM 612 O O . PRO A 1 81 ? -1.254 10.230 -7.964 1.00 93.75 81 PRO A O 1
ATOM 615 N N . PRO A 1 82 ? -1.723 12.257 -8.843 1.00 94.31 82 PRO A N 1
ATOM 616 C CA . PRO A 1 82 ? -0.324 12.649 -9.034 1.00 94.31 82 PRO A CA 1
ATOM 617 C C . PRO A 1 82 ? 0.554 12.449 -7.796 1.00 94.31 82 PRO A C 1
ATOM 619 O O . PRO A 1 82 ? 1.653 11.914 -7.906 1.00 94.31 82 PRO A O 1
ATOM 622 N N . GLU A 1 83 ? 0.040 12.782 -6.616 1.00 94.12 83 GLU A N 1
ATOM 623 C CA . GLU A 1 83 ? 0.741 12.643 -5.341 1.00 94.12 83 GLU A CA 1
ATOM 624 C C . GLU A 1 83 ? 1.072 11.181 -4.999 1.00 94.12 83 GLU A C 1
ATOM 626 O O . GLU A 1 83 ? 2.103 10.891 -4.402 1.00 94.12 83 GLU A O 1
ATOM 631 N N . LEU A 1 84 ? 0.238 10.231 -5.429 1.00 94.81 84 LEU A N 1
ATOM 632 C CA . LEU A 1 84 ? 0.493 8.800 -5.252 1.00 94.81 84 LEU A CA 1
ATOM 633 C C . LEU A 1 84 ? 1.407 8.255 -6.357 1.00 94.81 84 LEU A C 1
ATOM 635 O O . LEU A 1 84 ? 2.231 7.374 -6.107 1.00 94.81 84 LEU A O 1
ATOM 639 N N . ALA A 1 85 ? 1.316 8.803 -7.569 1.00 94.00 85 ALA A N 1
ATOM 640 C CA . ALA A 1 85 ? 2.219 8.463 -8.666 1.00 94.00 85 ALA A CA 1
ATOM 641 C C . ALA A 1 85 ? 3.666 8.916 -8.383 1.00 94.00 85 ALA A C 1
ATOM 643 O O . ALA A 1 85 ? 4.617 8.229 -8.767 1.00 94.00 85 ALA A O 1
ATOM 644 N N . GLU A 1 86 ? 3.857 10.026 -7.662 1.00 94.75 86 GLU A N 1
ATOM 645 C CA . GLU A 1 86 ? 5.167 10.482 -7.175 1.00 94.75 86 GLU A CA 1
ATOM 646 C C . GLU A 1 86 ? 5.817 9.466 -6.230 1.00 94.75 86 GLU A C 1
ATOM 648 O O . GLU A 1 86 ? 7.020 9.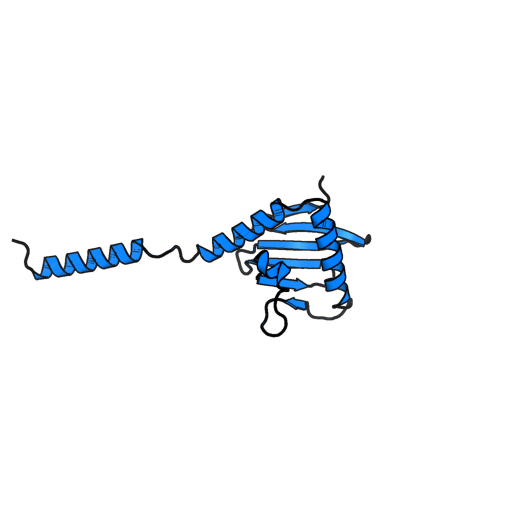207 -6.337 1.00 94.75 86 GLU A O 1
ATOM 653 N N . LEU A 1 87 ? 5.007 8.789 -5.408 1.00 95.19 87 LEU A N 1
ATOM 654 C CA . LEU A 1 87 ? 5.432 7.658 -4.578 1.00 95.19 87 LEU A CA 1
ATOM 655 C C . LEU A 1 87 ? 5.714 6.386 -5.387 1.00 95.19 87 LEU A C 1
ATOM 657 O O . LEU A 1 87 ? 6.078 5.371 -4.805 1.00 95.19 87 LEU A O 1
ATOM 661 N N . LYS A 1 88 ? 5.585 6.430 -6.718 1.00 95.44 88 LYS A N 1
ATOM 662 C CA . LYS A 1 88 ? 5.698 5.301 -7.653 1.00 95.44 88 LYS A CA 1
ATOM 663 C C . LYS A 1 88 ? 4.550 4.301 -7.577 1.00 95.44 88 LYS A C 1
ATOM 665 O O . LYS A 1 88 ? 4.682 3.218 -8.127 1.00 95.44 88 LYS A O 1
ATOM 670 N N . ILE A 1 89 ? 3.411 4.634 -6.980 1.00 95.31 89 ILE A N 1
ATOM 671 C CA . ILE A 1 89 ? 2.238 3.753 -7.043 1.00 95.31 89 ILE A CA 1
ATOM 672 C C . ILE A 1 89 ? 1.734 3.712 -8.488 1.00 95.31 89 ILE A C 1
ATOM 674 O O . ILE A 1 89 ? 1.475 4.749 -9.096 1.00 95.31 89 ILE A O 1
ATOM 678 N N . ILE A 1 90 ? 1.601 2.507 -9.041 1.00 93.69 90 ILE A N 1
ATOM 679 C CA . ILE A 1 90 ? 1.160 2.290 -10.428 1.00 93.69 90 ILE A CA 1
ATOM 680 C C . ILE A 1 90 ? -0.324 1.960 -10.516 1.00 93.69 90 ILE A C 1
ATOM 682 O O . ILE A 1 90 ? -0.930 2.113 -11.576 1.00 93.69 90 ILE A O 1
ATOM 686 N N . ARG A 1 91 ? -0.910 1.482 -9.415 1.00 93.75 91 ARG A N 1
ATOM 687 C CA . ARG A 1 91 ? -2.303 1.051 -9.371 1.00 93.75 91 ARG A CA 1
ATOM 688 C C . ARG A 1 91 ? -2.868 1.170 -7.961 1.00 93.75 91 ARG A C 1
ATOM 690 O O . ARG A 1 91 ? -2.140 1.007 -6.984 1.00 93.75 91 ARG A O 1
ATOM 697 N N . ILE A 1 92 ? -4.166 1.434 -7.861 1.00 94.81 92 ILE A N 1
ATOM 698 C CA . ILE A 1 92 ? -4.902 1.386 -6.594 1.00 94.81 92 ILE A CA 1
ATOM 699 C C . ILE A 1 92 ? -6.082 0.456 -6.797 1.00 94.81 92 ILE A C 1
ATOM 701 O O . ILE A 1 92 ? -6.944 0.762 -7.619 1.00 94.81 92 ILE A O 1
ATOM 705 N N . ASP A 1 93 ? -6.112 -0.641 -6.050 1.00 92.19 93 ASP A N 1
ATOM 706 C CA . ASP A 1 93 ? -7.189 -1.624 -6.098 1.00 92.19 93 ASP A CA 1
ATOM 707 C C . ASP A 1 93 ? -8.071 -1.425 -4.855 1.00 92.19 93 ASP A C 1
ATOM 709 O O . ASP A 1 93 ? -7.629 -1.619 -3.723 1.00 92.19 93 ASP A O 1
ATOM 713 N N . VAL A 1 94 ? -9.310 -0.983 -5.048 1.00 91.75 94 VAL A N 1
ATOM 714 C CA . VAL A 1 94 ? -10.280 -0.707 -3.981 1.00 91.75 94 VAL A CA 1
ATOM 715 C C . VAL A 1 94 ? -11.212 -1.895 -3.858 1.00 91.75 94 VAL A C 1
ATOM 717 O O . VAL A 1 94 ? -11.843 -2.259 -4.836 1.00 91.75 94 VAL A O 1
ATOM 720 N N . PHE A 1 95 ? -11.345 -2.473 -2.674 1.00 88.88 95 PHE A N 1
ATOM 721 C CA . PHE A 1 95 ? -12.257 -3.572 -2.364 1.00 88.88 95 PHE A CA 1
ATOM 722 C C . PHE A 1 95 ? -13.298 -3.116 -1.331 1.00 88.88 95 PHE A C 1
ATOM 724 O O . PHE A 1 95 ? -13.299 -1.968 -0.902 1.00 88.88 95 PHE A O 1
ATOM 731 N N . GLU A 1 96 ? -14.196 -4.012 -0.918 1.00 86.94 96 GLU A N 1
ATOM 732 C CA . GLU A 1 96 ? -15.287 -3.686 0.016 1.00 86.94 96 GLU A CA 1
ATOM 733 C C . GLU A 1 96 ? -14.791 -3.178 1.384 1.00 86.94 96 GLU A C 1
ATOM 735 O O . GLU A 1 96 ? -15.369 -2.264 1.980 1.00 86.94 96 GLU A O 1
ATOM 740 N N . ASP A 1 97 ? -13.718 -3.775 1.901 1.00 89.56 97 ASP A N 1
ATOM 741 C CA . ASP A 1 97 ? -13.195 -3.503 3.240 1.00 89.56 97 ASP A CA 1
ATOM 742 C C . ASP A 1 97 ? -11.734 -3.041 3.252 1.00 89.56 97 ASP A C 1
ATOM 744 O O . ASP A 1 97 ? -11.201 -2.758 4.323 1.00 89.56 97 ASP A O 1
ATOM 748 N N . HIS A 1 98 ? -11.070 -2.944 2.100 1.00 93.12 98 HIS A N 1
ATOM 749 C CA . HIS A 1 98 ? -9.666 -2.553 2.034 1.00 93.12 98 HIS A CA 1
ATOM 750 C C . HIS A 1 98 ? -9.295 -1.869 0.722 1.00 93.12 98 HIS A C 1
ATOM 752 O O . HIS A 1 98 ? -9.993 -1.981 -0.281 1.00 93.12 98 HIS A O 1
ATOM 758 N N . VAL A 1 99 ? -8.164 -1.172 0.740 1.00 94.88 99 VAL A N 1
ATOM 759 C CA . VAL A 1 99 ? -7.530 -0.592 -0.444 1.00 94.88 99 VAL A CA 1
ATOM 760 C C . VAL A 1 99 ? -6.098 -1.101 -0.525 1.00 94.88 99 VAL A C 1
ATOM 762 O O . VAL A 1 99 ? -5.377 -1.056 0.472 1.00 94.88 99 VAL A O 1
ATOM 765 N N . ASN A 1 100 ? -5.687 -1.548 -1.709 1.00 95.75 100 ASN A N 1
ATOM 766 C CA . ASN A 1 100 ? -4.305 -1.895 -2.011 1.00 95.75 100 ASN A CA 1
ATOM 767 C C . ASN A 1 100 ? -3.665 -0.788 -2.842 1.00 95.75 100 ASN A C 1
ATOM 769 O O . ASN A 1 100 ? -4.122 -0.483 -3.943 1.00 95.75 100 ASN A O 1
ATOM 773 N N . TYR A 1 101 ? -2.575 -0.227 -2.335 1.00 96.88 101 TYR A N 1
ATOM 774 C CA . TYR A 1 101 ? -1.727 0.713 -3.060 1.00 96.88 101 TYR A CA 1
ATOM 775 C C . TYR A 1 101 ? -0.548 -0.058 -3.639 1.00 96.88 101 TYR A C 1
ATOM 777 O O . TYR A 1 101 ? 0.279 -0.581 -2.894 1.00 96.88 101 TYR A O 1
ATOM 785 N N . VAL A 1 102 ? -0.516 -0.200 -4.962 1.00 95.50 102 VAL A N 1
ATOM 786 C CA . VAL A 1 102 ? 0.309 -1.195 -5.648 1.00 95.50 102 VAL A CA 1
ATOM 787 C C . VAL A 1 102 ? 1.499 -0.532 -6.322 1.00 95.50 102 VAL A C 1
ATOM 789 O O . VAL A 1 102 ? 1.340 0.320 -7.198 1.00 95.50 102 VAL A O 1
ATOM 792 N N . TRP A 1 103 ? 2.696 -0.986 -5.960 1.00 95.75 103 TRP A N 1
ATOM 793 C CA . TRP A 1 103 ? 3.935 -0.677 -6.668 1.00 95.75 103 TRP A CA 1
ATOM 794 C C . TRP A 1 103 ? 4.223 -1.711 -7.743 1.00 95.75 103 TRP A C 1
ATOM 796 O O . TRP A 1 103 ? 4.643 -1.343 -8.833 1.00 95.75 103 TRP A O 1
ATOM 806 N N . MET A 1 104 ? 3.965 -2.985 -7.460 1.00 92.81 104 MET A N 1
ATOM 807 C CA . MET A 1 104 ? 4.141 -4.075 -8.412 1.00 92.81 104 MET A CA 1
ATOM 808 C C . MET A 1 104 ? 3.022 -5.100 -8.246 1.00 92.81 104 MET A C 1
ATOM 810 O O . MET A 1 104 ? 2.625 -5.404 -7.123 1.00 92.81 104 MET A O 1
ATOM 814 N N . GLY A 1 105 ? 2.511 -5.628 -9.356 1.00 84.19 105 GLY A N 1
ATOM 815 C CA . GLY A 1 105 ? 1.541 -6.723 -9.360 1.00 84.19 105 GLY A CA 1
ATOM 816 C C . GLY A 1 105 ? 1.966 -7.841 -10.306 1.00 84.19 105 GLY A C 1
ATOM 817 O O . GLY A 1 105 ? 2.899 -7.676 -11.083 1.00 84.19 105 GLY A O 1
ATOM 818 N N . GLY A 1 106 ? 1.236 -8.954 -10.288 1.00 79.31 106 GLY A N 1
ATOM 819 C CA . GLY A 1 106 ? 1.615 -10.174 -11.002 1.00 79.31 106 GLY A CA 1
ATOM 820 C C . GLY A 1 106 ? 1.999 -11.260 -10.005 1.00 79.31 106 GLY A C 1
ATOM 821 O O . GLY A 1 106 ? 1.400 -11.313 -8.934 1.00 79.31 106 GLY A O 1
ATOM 822 N N . MET A 1 107 ? 2.959 -12.113 -10.378 1.00 69.50 107 MET A N 1
ATOM 823 C CA . MET A 1 107 ? 3.531 -13.117 -9.473 1.00 69.50 107 MET A CA 1
ATOM 824 C C . MET A 1 107 ? 4.223 -12.407 -8.301 1.00 69.50 107 MET A C 1
ATOM 826 O O . MET A 1 107 ? 3.645 -12.317 -7.224 1.00 69.50 107 MET A O 1
ATOM 830 N N . ASP A 1 108 ? 5.337 -11.707 -8.528 1.00 74.44 108 ASP A N 1
ATOM 831 C CA . ASP A 1 108 ? 5.872 -10.812 -7.496 1.00 74.44 108 ASP A CA 1
ATOM 832 C C . ASP A 1 108 ? 4.989 -9.568 -7.344 1.00 74.44 108 ASP A C 1
ATOM 834 O O . ASP A 1 108 ? 4.735 -8.830 -8.300 1.00 74.44 108 ASP A O 1
ATOM 838 N N . HIS A 1 109 ? 4.503 -9.333 -6.127 1.00 86.31 109 HIS A N 1
ATOM 839 C CA . HIS A 1 109 ? 3.624 -8.214 -5.833 1.00 86.31 109 HIS A CA 1
ATOM 840 C C . HIS A 1 109 ? 4.090 -7.437 -4.608 1.00 86.31 109 HIS A C 1
ATOM 842 O O . HIS A 1 109 ? 4.273 -7.984 -3.527 1.00 86.31 109 HIS A O 1
ATOM 848 N N . THR A 1 110 ? 4.226 -6.127 -4.786 1.00 96.25 110 THR A N 1
ATOM 849 C CA . THR A 1 110 ? 4.581 -5.193 -3.722 1.00 96.25 110 THR A CA 1
ATOM 850 C C . THR A 1 110 ? 3.445 -4.199 -3.570 1.00 96.25 110 THR A C 1
ATOM 852 O O . THR A 1 110 ? 3.186 -3.403 -4.481 1.00 96.25 110 THR A O 1
ATOM 855 N N . TYR A 1 111 ? 2.754 -4.244 -2.435 1.00 97.00 111 TYR A N 1
ATOM 856 C CA . TYR A 1 111 ? 1.652 -3.335 -2.146 1.00 97.00 111 TYR A CA 1
ATOM 857 C C . TYR A 1 111 ? 1.440 -3.109 -0.654 1.00 97.00 111 TYR A C 1
ATOM 859 O O . TYR A 1 111 ? 1.738 -3.961 0.184 1.00 97.00 111 TYR A O 1
ATOM 867 N N . LEU A 1 112 ? 0.858 -1.954 -0.347 1.00 97.94 112 LEU A N 1
ATOM 868 C CA . LEU A 1 112 ? 0.333 -1.640 0.971 1.00 97.94 112 LEU A CA 1
ATOM 869 C C . LEU A 1 112 ? -1.165 -1.943 0.996 1.00 97.94 112 LEU A C 1
ATOM 871 O O . LEU A 1 112 ? -1.932 -1.301 0.282 1.00 97.94 112 LEU A O 1
ATOM 875 N N . GLU A 1 113 ? -1.577 -2.891 1.831 1.00 97.31 113 GLU A N 1
ATOM 876 C CA . GLU A 1 113 ? -2.985 -3.179 2.114 1.00 97.31 113 GLU A CA 1
ATOM 877 C C . GLU A 1 113 ? -3.432 -2.353 3.324 1.00 97.31 113 GLU A C 1
ATOM 879 O O . GLU A 1 113 ? -2.908 -2.522 4.429 1.00 97.31 113 GLU A O 1
ATOM 884 N N . VAL A 1 114 ? -4.416 -1.474 3.132 1.00 97.69 114 VAL A N 1
ATOM 885 C CA . VAL A 1 114 ? -5.050 -0.703 4.207 1.00 97.69 114 VAL A CA 1
ATOM 886 C C . VAL A 1 114 ? -6.475 -1.207 4.393 1.00 97.69 114 VAL A C 1
ATOM 888 O O . VAL A 1 114 ? -7.371 -0.899 3.607 1.00 97.69 114 VAL A O 1
ATOM 891 N N . LYS A 1 115 ? -6.680 -2.008 5.440 1.00 96.19 115 LYS A N 1
ATOM 892 C CA . LYS A 1 115 ? -7.931 -2.724 5.706 1.00 96.19 115 LYS A CA 1
ATOM 893 C C . LYS A 1 115 ? -8.718 -2.095 6.849 1.00 96.19 115 LYS A C 1
ATOM 895 O O . LYS A 1 115 ? -8.202 -1.969 7.959 1.00 96.19 115 LYS A O 1
ATOM 900 N N . ARG A 1 116 ? -9.989 -1.776 6.602 1.00 94.81 116 ARG A N 1
ATOM 901 C CA . ARG A 1 116 ? -10.977 -1.403 7.618 1.00 94.81 116 ARG A CA 1
ATOM 902 C C . ARG A 1 116 ? -11.469 -2.663 8.333 1.00 94.81 116 ARG A C 1
ATOM 904 O O . ARG A 1 116 ? -12.025 -3.571 7.721 1.00 94.81 116 ARG A O 1
ATOM 911 N N . LEU A 1 117 ? -11.264 -2.721 9.641 1.00 94.31 117 LEU A N 1
ATOM 912 C CA . LEU A 1 117 ? -11.722 -3.803 10.506 1.00 94.31 117 LEU A CA 1
ATOM 913 C C . LEU A 1 117 ? -13.191 -3.597 10.910 1.00 94.31 117 LEU A C 1
ATOM 915 O O . LEU A 1 117 ? -13.738 -2.499 10.815 1.00 94.31 117 LEU A O 1
ATOM 919 N N . SER A 1 118 ? -13.834 -4.656 11.405 1.00 90.75 118 SER A N 1
ATOM 920 C CA . SER A 1 118 ? -15.251 -4.638 11.805 1.00 90.75 118 SER A CA 1
ATOM 921 C C . SER A 1 118 ? -15.569 -3.665 12.947 1.00 90.75 118 SER A C 1
ATOM 923 O O . SER A 1 118 ? -16.696 -3.197 13.061 1.00 90.75 118 SER A O 1
ATOM 925 N N . ASN A 1 119 ? -14.579 -3.328 13.775 1.00 91.56 119 ASN A N 1
ATOM 926 C CA . ASN A 1 119 ? -14.684 -2.325 14.837 1.00 91.56 119 ASN A CA 1
ATOM 927 C C . ASN A 1 119 ? -14.460 -0.880 14.335 1.00 91.56 119 ASN A C 1
ATOM 929 O O . ASN A 1 119 ? -14.393 0.040 15.145 1.00 91.56 119 ASN A O 1
ATOM 933 N N . GLY A 1 120 ? -14.295 -0.680 13.023 1.00 88.75 120 GLY A N 1
ATOM 934 C CA . GLY A 1 120 ? -14.061 0.623 12.401 1.00 88.75 120 GLY A CA 1
ATOM 935 C C . GLY A 1 120 ? -12.612 1.119 12.452 1.00 88.75 120 GLY A C 1
ATOM 936 O O . GLY A 1 120 ? -12.337 2.191 11.912 1.00 88.75 120 GLY A O 1
ATOM 937 N N . THR A 1 121 ? -11.681 0.374 13.059 1.00 94.62 121 THR A N 1
ATOM 938 C CA . THR A 1 121 ? -10.249 0.715 13.028 1.00 94.62 121 THR A CA 1
ATOM 939 C C . THR A 1 121 ? -9.584 0.213 11.747 1.00 94.62 121 THR A C 1
ATOM 941 O O . THR A 1 121 ? -10.194 -0.504 10.955 1.00 94.62 121 THR A O 1
ATOM 944 N N . PHE A 1 122 ? -8.326 0.601 11.521 1.00 96.00 122 PHE A N 1
ATOM 945 C CA . PHE A 1 122 ? -7.576 0.232 10.321 1.00 96.00 122 PHE A CA 1
ATOM 946 C C . PHE A 1 122 ? -6.335 -0.591 10.657 1.00 96.00 122 PHE A C 1
ATOM 948 O O . PHE A 1 122 ? -5.650 -0.328 11.647 1.00 96.00 122 PHE A O 1
ATOM 955 N N . ARG A 1 123 ? -6.045 -1.569 9.798 1.00 97.38 123 ARG A N 1
ATOM 956 C CA . ARG A 1 123 ? -4.805 -2.344 9.785 1.00 97.38 123 ARG A CA 1
ATOM 957 C C . ARG A 1 123 ? -4.034 -2.040 8.509 1.00 97.38 123 ARG A C 1
ATOM 959 O O . ARG A 1 123 ? -4.630 -1.995 7.437 1.00 97.38 123 ARG A O 1
ATOM 966 N N . PHE A 1 124 ? -2.724 -1.886 8.645 1.00 98.12 124 PHE A N 1
ATOM 967 C CA . PHE A 1 124 ? -1.808 -1.708 7.528 1.00 98.12 124 PHE A CA 1
ATOM 968 C C . PHE A 1 124 ? -0.931 -2.947 7.418 1.00 98.12 124 PHE A C 1
ATOM 970 O O . PHE A 1 124 ? -0.188 -3.266 8.352 1.00 98.12 124 PHE A O 1
ATOM 977 N N . THR A 1 125 ? -1.005 -3.623 6.279 1.00 97.56 125 THR A N 1
ATOM 978 C CA . THR A 1 125 ? -0.159 -4.772 5.961 1.00 97.56 125 THR A CA 1
ATOM 979 C C . THR A 1 125 ? 0.747 -4.392 4.798 1.00 97.56 125 THR A C 1
ATOM 981 O O . THR A 1 125 ? 0.275 -4.177 3.683 1.00 97.56 125 THR A O 1
ATOM 984 N N . ALA A 1 126 ? 2.049 -4.311 5.056 1.00 97.06 126 ALA A N 1
ATOM 985 C CA . ALA A 1 126 ? 3.050 -4.209 4.008 1.00 97.06 126 ALA A CA 1
ATOM 986 C C . ALA A 1 126 ? 3.248 -5.588 3.380 1.00 97.06 126 ALA A C 1
ATOM 988 O O . ALA A 1 126 ? 3.524 -6.553 4.098 1.00 97.06 126 ALA A O 1
ATOM 989 N N . ARG A 1 127 ? 3.106 -5.694 2.060 1.00 96.69 127 ARG A N 1
ATOM 990 C CA . ARG A 1 127 ? 3.443 -6.898 1.296 1.00 96.69 127 ARG A CA 1
ATOM 991 C C . ARG A 1 127 ? 4.592 -6.573 0.369 1.00 96.69 127 ARG A C 1
ATOM 993 O O . ARG A 1 127 ? 4.451 -5.702 -0.488 1.00 96.69 127 ARG A O 1
ATOM 1000 N N . TYR A 1 128 ? 5.730 -7.217 0.586 1.00 93.81 128 TYR A N 1
ATOM 1001 C CA . TYR A 1 128 ? 6.952 -6.923 -0.156 1.00 93.81 128 TYR A CA 1
ATOM 1002 C C . TYR A 1 128 ? 7.072 -7.807 -1.398 1.00 93.81 128 TYR A C 1
ATOM 1004 O O . TYR A 1 128 ? 7.483 -7.305 -2.445 1.00 93.81 128 TYR A O 1
ATOM 1012 N N . ASP A 1 129 ? 6.648 -9.066 -1.291 1.00 90.69 129 ASP A N 1
ATOM 1013 C CA . ASP A 1 129 ? 6.554 -10.049 -2.373 1.00 90.69 129 ASP A CA 1
ATOM 1014 C C . ASP A 1 129 ? 5.520 -11.150 -2.023 1.00 90.69 129 ASP A C 1
ATOM 1016 O O . ASP A 1 129 ? 4.717 -10.984 -1.098 1.00 90.69 129 ASP A O 1
ATOM 1020 N N . GLU A 1 130 ? 5.517 -12.271 -2.760 1.00 83.69 130 GLU A N 1
ATOM 1021 C CA . GLU A 1 130 ? 4.612 -13.410 -2.509 1.00 83.69 130 GLU A CA 1
ATOM 1022 C C . GLU A 1 130 ? 4.808 -14.081 -1.136 1.00 83.69 130 GLU A C 1
ATOM 1024 O O . GLU A 1 130 ? 3.876 -14.694 -0.608 1.00 83.69 130 GLU A O 1
ATOM 1029 N N . ALA A 1 131 ? 6.009 -14.004 -0.564 1.00 87.38 131 ALA A N 1
ATOM 1030 C CA . ALA A 1 131 ? 6.406 -14.713 0.648 1.00 87.38 131 ALA A CA 1
ATOM 1031 C C . ALA A 1 131 ? 6.504 -13.793 1.875 1.00 87.38 131 ALA A C 1
ATOM 1033 O O . ALA A 1 131 ? 6.258 -14.234 3.001 1.00 87.38 131 ALA A O 1
ATOM 1034 N N . GLU A 1 132 ? 6.861 -12.524 1.683 1.00 93.44 132 GLU A N 1
ATOM 1035 C CA . GLU A 1 132 ? 7.161 -11.578 2.749 1.00 93.44 132 GLU A CA 1
ATOM 1036 C C . GLU A 1 132 ? 6.032 -10.552 2.924 1.00 93.44 132 GLU A C 1
ATOM 1038 O O . GLU A 1 132 ? 5.753 -9.706 2.069 1.00 93.44 132 GLU A O 1
ATOM 1043 N N . SER A 1 133 ? 5.403 -10.581 4.101 1.00 95.06 133 SER A N 1
ATOM 1044 C CA . SER A 1 133 ? 4.466 -9.544 4.530 1.00 95.06 133 SER A CA 1
ATOM 1045 C C . SER A 1 133 ? 4.592 -9.252 6.019 1.00 95.06 133 SER A C 1
ATOM 1047 O O . SER A 1 133 ? 5.046 -10.087 6.805 1.00 95.06 133 SER A O 1
ATOM 1049 N N . LYS A 1 134 ? 4.194 -8.044 6.417 1.00 95.44 134 LYS A N 1
ATOM 1050 C CA . LYS A 1 134 ? 4.27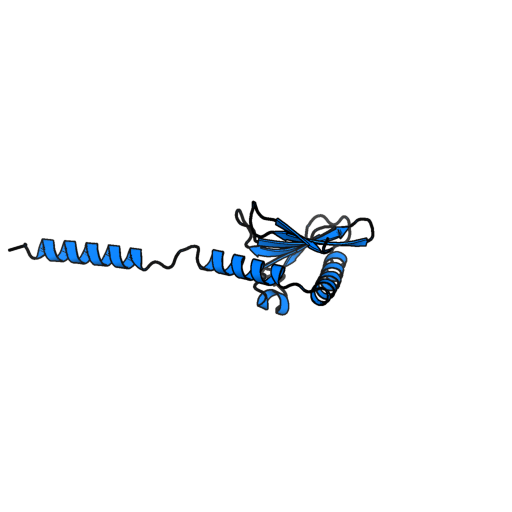7 -7.572 7.797 1.00 95.44 134 LYS A CA 1
ATOM 1051 C C . LYS A 1 134 ? 3.132 -6.620 8.115 1.00 95.44 134 LYS A C 1
ATOM 1053 O O . LYS A 1 134 ? 2.872 -5.681 7.368 1.00 95.44 134 LYS A O 1
ATOM 1058 N N . VAL A 1 135 ? 2.492 -6.808 9.267 1.00 96.19 135 VAL A N 1
ATOM 1059 C CA . VAL A 1 135 ? 1.602 -5.785 9.830 1.00 96.19 135 VAL A CA 1
ATOM 1060 C C . VAL A 1 135 ? 2.468 -4.652 10.376 1.00 96.19 135 VAL A C 1
ATOM 1062 O O . VAL A 1 135 ? 3.295 -4.865 11.261 1.00 96.19 135 VAL A O 1
ATOM 1065 N N . ILE A 1 136 ? 2.308 -3.456 9.816 1.00 95.25 136 ILE A N 1
ATOM 1066 C CA . ILE A 1 136 ? 3.081 -2.260 10.192 1.00 95.25 136 ILE A CA 1
ATOM 1067 C C . ILE A 1 136 ? 2.262 -1.277 11.039 1.00 95.25 136 ILE A C 1
ATOM 1069 O O . ILE A 1 136 ? 2.832 -0.377 11.660 1.00 95.25 136 ILE A O 1
ATOM 1073 N N . TRP A 1 137 ? 0.937 -1.462 11.093 1.00 95.81 137 TRP A N 1
ATOM 1074 C CA . TRP A 1 137 ? 0.041 -0.735 11.989 1.00 95.81 137 TRP A CA 1
ATOM 1075 C C . TRP A 1 137 ? -1.229 -1.545 12.327 1.00 95.81 137 TRP A C 1
ATOM 1077 O O . TRP A 1 137 ? -1.817 -2.139 11.413 1.00 95.81 137 TRP A O 1
ATOM 1087 N N . PRO A 1 138 ? -1.715 -1.528 13.587 1.00 90.81 138 PRO A N 1
ATOM 1088 C CA . PRO A 1 138 ? -1.062 -0.948 14.769 1.00 90.81 138 PRO A CA 1
ATOM 1089 C C . PRO A 1 138 ? 0.277 -1.640 15.063 1.00 90.81 138 PRO A C 1
ATOM 1091 O O . PRO A 1 138 ? 0.436 -2.819 14.755 1.00 90.81 138 PRO A O 1
ATOM 1094 N N . ARG A 1 139 ? 1.257 -0.891 15.584 1.00 82.56 139 ARG A N 1
ATOM 1095 C CA . ARG A 1 139 ? 2.544 -1.465 16.007 1.00 82.56 139 ARG A CA 1
ATOM 1096 C C . ARG A 1 139 ? 2.324 -2.190 17.337 1.00 82.56 139 ARG A C 1
ATOM 1098 O O . ARG A 1 139 ? 1.719 -1.606 18.235 1.00 82.56 139 ARG A O 1
ATOM 1105 N N . GLU A 1 140 ? 2.756 -3.446 17.416 1.00 63.59 140 GLU A N 1
ATOM 1106 C CA . GLU A 1 140 ? 2.870 -4.184 18.684 1.00 63.59 140 GLU A CA 1
ATOM 1107 C C . GLU A 1 140 ? 4.002 -3.623 19.552 1.00 63.59 140 GLU A C 1
ATOM 1109 O O . GLU A 1 140 ? 5.010 -3.144 18.974 1.00 63.59 140 GLU A O 1
#

Foldseek 3Di:
DDPPVVVVVVVVVVVVVVVVVPPDDPCPLVVVLLVLLVVVLVPDDPVNVVVVLVVLVVLLVVQDQPDDDWDKAQDPVHHDDPVLVVSQQNMWTRDNFWIWRWSDDDQFTWTWIWGQDPVRDIWIKTDSTPPDIDTPPPDD

pLDDT: mean 84.98, std 13.18, range [44.78, 98.12]